Protein AF-A0A921B9D4-F1 (afdb_monomer_lite)

pLDDT: mean 76.56, std 14.41, range [50.84, 97.0]

Secondary structure (DSSP, 8-state):
---TTTT----SS-HHHHHHHHHHHHHHHHHHHHHHHHHHHHHHHHHHHHHHHHHHHTT---

Foldseek 3Di:
DDDPCPPDDDPPDPPVVVVVVVVVVCVVVVVVVVVVVVVVVVVVVVVVVVVVVVCVVVCVPD

Structure (mmCIF, N/CA/C/O backbone):
data_AF-A0A921B9D4-F1
#
_entry.id   AF-A0A921B9D4-F1
#
loop_
_atom_site.group_PDB
_atom_site.id
_atom_site.type_symbol
_atom_site.label_atom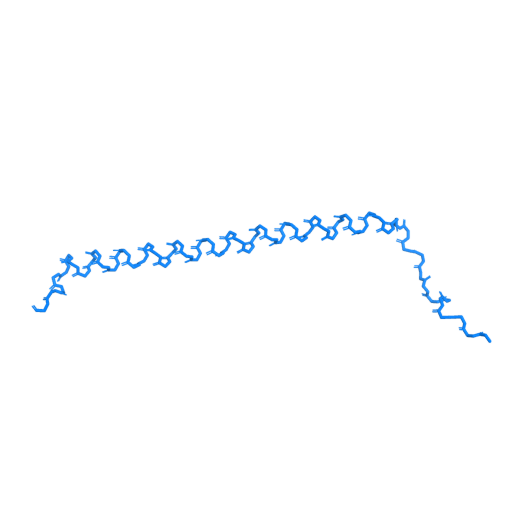_id
_atom_site.label_alt_id
_atom_site.label_comp_id
_atom_site.label_asym_id
_atom_site.label_entity_id
_atom_site.label_seq_id
_atom_site.pdbx_PDB_ins_code
_atom_site.Cartn_x
_atom_site.Cartn_y
_atom_site.Cartn_z
_atom_site.occupancy
_atom_site.B_iso_or_equiv
_atom_site.auth_seq_id
_atom_site.auth_comp_id
_atom_site.auth_asym_id
_atom_site.auth_atom_id
_atom_site.pdbx_PDB_model_num
ATOM 1 N N . MET A 1 1 ? -54.191 0.345 20.514 1.00 50.84 1 MET A N 1
ATOM 2 C CA . MET A 1 1 ? -52.818 0.770 20.862 1.00 50.84 1 MET A CA 1
ATOM 3 C C . MET A 1 1 ? -51.869 -0.347 20.435 1.00 50.84 1 MET A C 1
ATOM 5 O O . MET A 1 1 ? -51.916 -1.408 21.042 1.00 50.84 1 MET A O 1
ATOM 9 N N . ASN A 1 2 ? -51.114 -0.183 19.344 1.00 61.44 2 ASN A N 1
ATOM 10 C CA . ASN A 1 2 ? -50.201 -1.219 18.846 1.00 61.44 2 ASN A CA 1
ATOM 11 C C . ASN A 1 2 ? -48.784 -0.850 19.300 1.00 61.44 2 ASN A C 1
ATOM 13 O O . ASN A 1 2 ? -48.187 0.077 18.760 1.00 61.44 2 ASN A O 1
ATOM 17 N N . ASP A 1 3 ? -48.294 -1.504 20.352 1.00 70.88 3 ASP A N 1
ATOM 18 C CA . ASP A 1 3 ? -46.975 -1.208 20.907 1.00 70.88 3 ASP A CA 1
ATOM 19 C C . ASP A 1 3 ? -45.875 -1.786 20.004 1.00 70.88 3 ASP A C 1
ATOM 21 O O . ASP A 1 3 ? -45.653 -2.999 19.937 1.00 70.88 3 ASP A O 1
ATOM 25 N N . LEU A 1 4 ? -45.197 -0.882 19.298 1.00 71.62 4 LEU A N 1
ATOM 26 C CA . LEU A 1 4 ? -44.102 -1.163 18.371 1.00 71.62 4 LEU A CA 1
ATOM 27 C C . LEU A 1 4 ? -42.846 -1.696 19.081 1.00 71.62 4 LEU A C 1
ATOM 29 O O . LEU A 1 4 ? -41.965 -2.256 18.428 1.00 71.62 4 LEU A O 1
ATOM 33 N N . TYR A 1 5 ? -42.758 -1.564 20.407 1.00 69.00 5 TYR A N 1
ATOM 34 C CA . TYR A 1 5 ? -41.562 -1.907 21.177 1.00 69.00 5 TYR A CA 1
ATOM 35 C C . TYR A 1 5 ? -41.646 -3.264 21.881 1.00 69.00 5 TYR A C 1
ATOM 37 O O . TYR A 1 5 ? -40.629 -3.748 22.378 1.00 69.00 5 TYR A O 1
ATOM 45 N N . LYS A 1 6 ? -42.796 -3.949 21.821 1.00 68.88 6 LYS A N 1
ATOM 46 C CA . LYS A 1 6 ? -43.018 -5.274 22.435 1.00 68.88 6 LYS A CA 1
ATOM 47 C C . LYS A 1 6 ? -42.026 -6.358 21.974 1.00 68.88 6 LYS A C 1
ATOM 49 O O . LYS A 1 6 ? -41.846 -7.361 22.658 1.00 68.88 6 LYS A O 1
ATOM 54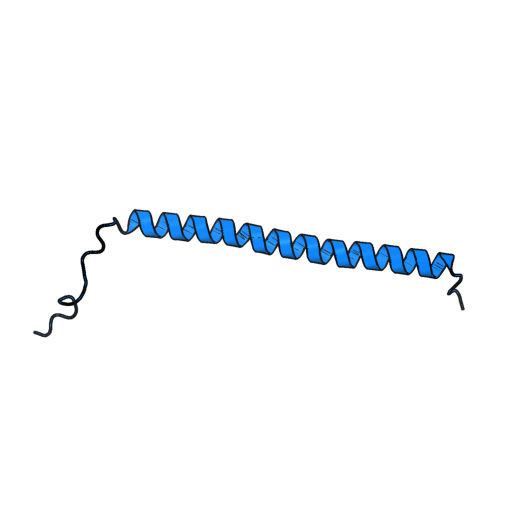 N N . LYS A 1 7 ? -41.381 -6.178 20.814 1.00 70.75 7 LYS A N 1
ATOM 55 C CA . LYS A 1 7 ? -40.396 -7.118 20.243 1.00 70.75 7 LYS A CA 1
ATOM 56 C C . LYS A 1 7 ? -38.932 -6.757 20.522 1.00 70.75 7 LYS A C 1
ATOM 58 O O . LYS A 1 7 ? -38.054 -7.555 20.193 1.00 70.75 7 LYS A O 1
ATOM 63 N N . ASN A 1 8 ? -38.637 -5.595 21.106 1.00 66.88 8 ASN A N 1
ATOM 64 C CA . ASN A 1 8 ? -37.251 -5.205 21.353 1.00 66.88 8 ASN A CA 1
ATOM 65 C C . ASN A 1 8 ? -36.697 -5.943 22.575 1.00 66.88 8 ASN A C 1
ATOM 67 O O . ASN A 1 8 ? -37.049 -5.646 23.714 1.00 66.88 8 ASN A O 1
ATOM 71 N N . LYS A 1 9 ? -35.797 -6.903 22.335 1.00 73.19 9 LYS A N 1
ATOM 72 C CA . LYS A 1 9 ? -35.022 -7.543 23.404 1.00 73.19 9 LYS A CA 1
ATOM 73 C C . LYS A 1 9 ? -34.110 -6.504 24.076 1.00 73.19 9 LYS A C 1
ATOM 75 O O . LYS A 1 9 ? -33.396 -5.790 23.364 1.00 73.19 9 LYS A O 1
ATOM 80 N N . PRO A 1 10 ? -34.075 -6.429 25.418 1.00 70.06 10 PRO A N 1
ATOM 81 C CA . PRO A 1 10 ? -33.159 -5.540 26.119 1.00 70.06 10 PRO A CA 1
ATOM 82 C C . PRO A 1 10 ? -31.724 -5.985 25.831 1.00 70.06 10 PRO A C 1
ATOM 84 O O . PRO A 1 10 ? -31.345 -7.121 26.105 1.00 70.06 10 PRO A O 1
ATOM 87 N N . SER A 1 11 ? -30.916 -5.105 25.235 1.00 67.25 11 SER A N 1
ATOM 88 C CA . SER A 1 11 ? -29.617 -5.497 24.677 1.00 67.25 11 SER A CA 1
ATOM 89 C C . SER A 1 11 ? -28.492 -5.639 25.707 1.00 67.25 11 SER A C 1
ATOM 91 O O . SER A 1 11 ? -27.336 -5.689 25.295 1.00 67.25 11 SER A O 1
ATOM 93 N N . GLY A 1 12 ? -28.807 -5.657 27.013 1.00 69.75 12 GLY A N 1
ATOM 94 C CA . GLY A 1 12 ? -27.904 -5.914 28.154 1.00 69.75 12 GLY A CA 1
ATOM 95 C C . GLY A 1 12 ? -26.695 -4.982 28.310 1.00 69.75 12 GLY A C 1
ATOM 96 O O . GLY A 1 12 ? -25.983 -5.045 29.303 1.00 69.75 12 GLY A O 1
ATOM 97 N N . GLN A 1 13 ? -26.454 -4.119 27.331 1.00 67.12 13 GLN A N 1
ATOM 98 C CA . GLN A 1 13 ? -25.260 -3.309 27.173 1.00 67.12 13 GLN A CA 1
ATOM 99 C C . GLN A 1 13 ? -25.690 -1.844 27.096 1.00 67.12 13 GLN A C 1
ATOM 101 O O . GLN A 1 13 ? -26.600 -1.529 26.316 1.00 67.12 13 GLN A O 1
ATOM 106 N N . PRO A 1 14 ? -25.051 -0.936 27.852 1.00 67.38 14 PRO A N 1
ATOM 107 C CA . PRO A 1 14 ? -25.341 0.486 27.756 1.00 67.38 14 PRO A CA 1
ATOM 108 C C . PRO A 1 14 ? -25.103 0.971 26.320 1.00 67.38 14 PRO A C 1
ATOM 110 O O . PRO A 1 14 ? -24.053 0.693 25.735 1.00 67.38 14 PRO A O 1
ATOM 113 N N . LYS A 1 15 ? -26.045 1.735 25.748 1.00 62.50 15 LYS A N 1
ATOM 114 C CA . LYS A 1 15 ? -25.902 2.314 24.393 1.00 62.50 15 LYS A CA 1
ATOM 115 C C . LYS A 1 15 ? -24.596 3.104 24.215 1.00 62.50 15 LYS A C 1
ATOM 117 O O . LYS A 1 15 ? -24.042 3.100 23.120 1.00 62.50 15 LYS A O 1
ATOM 122 N N . ALA A 1 16 ? -24.094 3.723 25.286 1.00 61.34 16 ALA A N 1
ATOM 123 C CA . ALA A 1 16 ? -22.844 4.483 25.294 1.00 61.34 16 ALA A CA 1
ATOM 124 C C . ALA A 1 16 ? -21.605 3.621 24.990 1.00 61.34 16 ALA A C 1
ATOM 126 O O . ALA A 1 16 ? -20.709 4.059 24.279 1.00 61.34 16 ALA A O 1
ATOM 127 N N . VAL A 1 17 ? -21.572 2.366 25.452 1.00 59.53 17 VAL A N 1
ATOM 128 C CA . VAL A 1 17 ? -20.432 1.463 25.209 1.00 59.53 17 VAL A CA 1
ATOM 129 C C . VAL A 1 17 ? -20.408 0.997 23.749 1.00 59.53 17 VAL A C 1
ATOM 131 O O . VAL A 1 17 ? -19.343 0.841 23.157 1.00 59.53 17 VAL A O 1
ATOM 134 N N . ARG A 1 18 ? -21.583 0.840 23.125 1.00 60.06 18 ARG A N 1
ATOM 135 C CA . ARG A 1 18 ? -21.688 0.486 21.701 1.00 60.06 18 ARG A CA 1
ATOM 136 C C . ARG A 1 18 ? -21.216 1.603 20.772 1.00 60.06 18 ARG A C 1
ATOM 138 O O . ARG A 1 18 ? -20.567 1.291 19.777 1.00 60.06 18 ARG A O 1
ATOM 145 N N . SER A 1 19 ? -21.500 2.874 21.082 1.00 60.22 19 SER A N 1
ATOM 146 C CA . SER A 1 19 ? -21.031 3.976 20.227 1.00 60.22 19 SER A CA 1
ATOM 147 C C . SER A 1 19 ? -19.512 4.137 20.302 1.00 60.22 19 SER A C 1
ATOM 149 O O . SER A 1 19 ? -18.871 4.265 19.262 1.00 60.22 19 SER A O 1
ATOM 151 N N . LEU A 1 20 ? -18.916 4.012 21.492 1.00 59.44 20 LEU A N 1
ATOM 152 C CA . LEU A 1 20 ? -17.461 4.059 21.666 1.00 59.44 20 LEU A CA 1
ATOM 153 C C . LEU A 1 20 ? -16.751 2.953 20.874 1.00 59.44 20 LEU A C 1
ATOM 155 O O . LEU A 1 20 ? -15.770 3.226 20.185 1.00 59.44 20 LEU A O 1
ATOM 159 N N . ASN A 1 21 ? -17.292 1.731 20.893 1.00 60.12 21 ASN A N 1
ATOM 160 C CA . ASN A 1 21 ? -16.736 0.621 20.121 1.00 60.12 21 ASN A CA 1
ATOM 161 C C . ASN A 1 21 ? -16.848 0.869 18.604 1.00 60.12 21 ASN A C 1
ATOM 163 O O . ASN A 1 21 ? -15.902 0.617 17.864 1.00 60.12 21 ASN A O 1
ATOM 167 N N . SER A 1 22 ? -17.967 1.440 18.138 1.00 59.88 22 SER A N 1
ATOM 168 C CA . SER A 1 22 ? -18.139 1.802 16.722 1.00 59.88 22 SER A CA 1
ATOM 169 C C . SER A 1 22 ? -17.235 2.957 16.267 1.00 59.88 22 SER A C 1
ATOM 171 O O . SER A 1 22 ? -16.786 2.971 15.124 1.00 59.88 22 SER A O 1
ATOM 173 N N . ILE A 1 23 ? -16.920 3.910 17.150 1.00 61.62 23 ILE A N 1
ATOM 174 C CA . ILE A 1 23 ? -15.992 5.013 16.859 1.00 61.62 23 ILE A CA 1
ATOM 175 C C . ILE A 1 23 ? -14.557 4.480 16.793 1.00 61.62 23 ILE A C 1
ATOM 177 O O . ILE A 1 23 ? -13.836 4.777 15.844 1.00 61.62 23 ILE A O 1
ATOM 181 N N . SER A 1 24 ? -14.163 3.634 17.748 1.00 58.75 24 SER A N 1
ATOM 182 C CA . SER A 1 24 ? -12.845 2.988 17.758 1.00 58.75 24 SER A CA 1
ATOM 183 C C . SER A 1 24 ? -12.623 2.112 16.520 1.00 58.75 24 SER A C 1
ATOM 185 O O . SER A 1 24 ? -11.570 2.199 15.891 1.00 58.75 24 SER A O 1
ATOM 187 N N . GLN A 1 25 ? -13.635 1.342 16.102 1.00 61.06 25 GLN A N 1
ATOM 188 C CA . GLN A 1 25 ? -13.576 0.552 14.870 1.00 61.06 25 GLN A CA 1
ATOM 189 C C . GLN A 1 25 ? -13.451 1.421 13.617 1.00 61.06 25 GLN A C 1
ATOM 191 O O . GLN A 1 25 ? -12.694 1.064 12.720 1.00 61.06 25 GLN A O 1
ATOM 196 N N . ASN A 1 26 ? -14.136 2.567 13.555 1.00 62.09 26 ASN A N 1
ATOM 197 C CA . ASN A 1 26 ? -13.985 3.491 12.432 1.00 62.09 26 ASN A CA 1
ATOM 198 C C . ASN A 1 26 ? -12.568 4.057 12.350 1.00 62.09 26 ASN A C 1
ATOM 200 O O . ASN A 1 26 ? -12.008 4.062 11.266 1.00 62.09 26 ASN A O 1
ATOM 204 N N . VAL A 1 27 ? -11.956 4.457 13.467 1.00 63.12 27 VAL A N 1
ATOM 205 C CA . VAL A 1 27 ? -10.575 4.975 13.471 1.00 63.12 27 VAL A CA 1
ATOM 206 C C . VAL A 1 27 ? -9.564 3.904 13.038 1.00 63.12 27 VAL A C 1
ATOM 208 O O . VAL A 1 27 ? -8.664 4.196 12.256 1.00 63.12 27 VAL A O 1
ATOM 211 N N . LEU A 1 28 ? -9.743 2.657 13.481 1.00 63.16 28 LEU A N 1
ATOM 212 C CA . LEU A 1 28 ? -8.855 1.533 13.150 1.00 63.16 28 LEU A CA 1
ATOM 213 C C . LEU A 1 28 ? -9.021 1.074 11.690 1.00 63.16 28 LEU A C 1
ATOM 21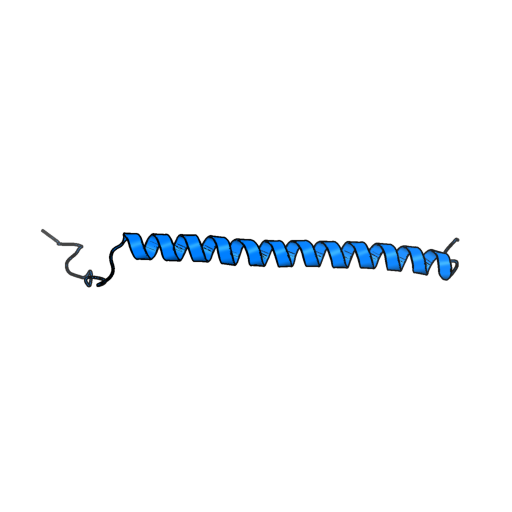5 O O . LEU A 1 28 ? -8.049 0.778 10.997 1.00 63.16 28 LEU A O 1
ATOM 219 N N . LEU A 1 29 ? -10.256 1.061 11.183 1.00 64.38 29 LEU A N 1
ATOM 220 C CA . LEU A 1 29 ? -10.511 0.890 9.753 1.00 64.38 29 LEU A CA 1
ATOM 221 C C . LEU A 1 29 ? -9.950 2.074 8.963 1.00 64.38 29 LEU A C 1
ATOM 223 O O . LEU A 1 29 ? -9.452 1.863 7.857 1.00 64.38 29 LEU A O 1
ATOM 227 N N . GLN A 1 30 ? -9.977 3.284 9.540 1.00 68.62 30 GLN A N 1
ATOM 228 C CA . GLN A 1 30 ? -9.515 4.490 8.874 1.00 68.62 30 GLN A CA 1
ATOM 229 C C . GLN A 1 30 ? -8.004 4.469 8.622 1.00 68.62 30 GLN A C 1
ATOM 231 O O . GLN A 1 30 ? -7.538 4.757 7.521 1.00 68.62 30 GLN A O 1
ATOM 236 N N . SER A 1 31 ? -7.234 4.061 9.629 1.00 70.88 31 SER A N 1
ATOM 237 C CA . SER A 1 31 ? -5.786 3.901 9.497 1.00 70.88 31 SER A CA 1
ATOM 238 C C . SER A 1 31 ? -5.418 2.819 8.479 1.00 70.88 31 SER A C 1
ATOM 240 O O . SER A 1 31 ? -4.538 3.033 7.652 1.00 70.88 31 SER A O 1
ATOM 242 N N . MET A 1 32 ? -6.148 1.697 8.445 1.00 78.75 32 MET A N 1
ATOM 243 C CA . MET A 1 32 ? -5.840 0.600 7.519 1.00 78.75 32 MET A CA 1
ATOM 244 C C . MET A 1 32 ? -6.039 0.957 6.036 1.00 78.75 32 MET A C 1
ATOM 246 O O . MET A 1 32 ? -5.285 0.462 5.195 1.00 78.75 32 MET A O 1
ATOM 250 N N . TRP A 1 33 ? -7.029 1.787 5.671 1.00 85.00 33 TRP A N 1
ATOM 251 C CA . TRP A 1 33 ? -7.156 2.220 4.268 1.00 85.00 33 TRP A CA 1
ATOM 252 C C . TRP A 1 33 ? -6.117 3.267 3.889 1.00 85.00 33 TRP A C 1
ATOM 254 O O . TRP A 1 33 ? -5.643 3.246 2.755 1.00 85.00 33 TRP A O 1
ATOM 264 N N . ILE A 1 34 ? -5.731 4.135 4.826 1.00 87.06 34 ILE A N 1
ATOM 265 C CA . ILE A 1 34 ? -4.671 5.123 4.611 1.00 87.06 34 ILE A CA 1
ATOM 266 C C . ILE A 1 34 ? -3.339 4.411 4.359 1.00 87.06 34 ILE A C 1
ATOM 268 O O . ILE A 1 34 ? -2.669 4.721 3.377 1.00 87.06 34 ILE A O 1
ATOM 272 N N . ASP A 1 35 ? -3.000 3.390 5.146 1.00 88.25 35 ASP A N 1
ATOM 273 C CA . ASP A 1 35 ? -1.783 2.598 4.931 1.00 88.25 35 ASP A CA 1
ATOM 274 C C . ASP A 1 35 ? -1.788 1.889 3.566 1.00 88.25 35 ASP A C 1
ATOM 276 O O . ASP A 1 35 ? -0.786 1.885 2.844 1.00 88.25 35 ASP A O 1
ATOM 280 N N . ARG A 1 36 ? -2.935 1.336 3.149 1.00 87.06 36 ARG A N 1
ATOM 281 C CA . ARG A 1 36 ? -3.091 0.729 1.812 1.00 87.06 36 ARG A CA 1
ATOM 282 C C . ARG A 1 36 ? -2.977 1.753 0.681 1.00 87.06 36 ARG A C 1
ATOM 284 O O . ARG A 1 36 ? -2.410 1.448 -0.365 1.00 87.06 36 ARG A O 1
ATOM 291 N N . LEU A 1 37 ? -3.479 2.968 0.887 1.00 92.31 37 LEU A N 1
ATOM 292 C CA . LEU A 1 37 ? -3.354 4.054 -0.080 1.00 92.31 37 LEU A CA 1
ATOM 293 C C . LEU A 1 37 ? -1.890 4.488 -0.215 1.00 92.31 37 LEU A C 1
ATOM 295 O O . LEU A 1 37 ? -1.364 4.523 -1.326 1.00 92.31 37 LEU A O 1
ATOM 299 N N . ILE A 1 38 ? -1.216 4.749 0.906 1.00 92.12 38 ILE A N 1
ATOM 300 C CA . ILE A 1 38 ? 0.185 5.189 0.939 1.00 92.12 38 ILE A CA 1
ATOM 301 C C . ILE A 1 38 ? 1.092 4.152 0.274 1.00 92.12 38 ILE A C 1
ATOM 303 O O . ILE A 1 38 ? 1.897 4.498 -0.590 1.00 92.12 38 ILE A O 1
ATOM 307 N N . THR A 1 39 ? 0.928 2.874 0.621 1.00 92.44 39 THR A N 1
ATOM 308 C CA . THR A 1 39 ? 1.707 1.785 0.013 1.00 92.44 39 THR A CA 1
ATOM 309 C C . THR A 1 39 ? 1.457 1.675 -1.491 1.00 92.44 39 THR A C 1
ATOM 311 O O . THR A 1 39 ? 2.416 1.529 -2.245 1.00 92.44 39 THR A O 1
ATOM 314 N N . SER A 1 40 ? 0.212 1.828 -1.957 1.00 92.25 40 SER A N 1
ATOM 315 C CA . SER A 1 40 ? -0.092 1.806 -3.396 1.00 92.25 40 SER A CA 1
ATOM 316 C C . SER A 1 40 ? 0.586 2.946 -4.168 1.00 92.25 40 SER A C 1
ATOM 318 O O . SER A 1 40 ? 1.180 2.708 -5.219 1.00 92.25 40 SER A O 1
ATOM 320 N N . VAL A 1 41 ? 0.583 4.166 -3.620 1.00 96.38 41 VAL A N 1
ATOM 321 C CA . VAL A 1 41 ? 1.252 5.328 -4.225 1.00 96.38 41 VAL A CA 1
ATOM 322 C C . VAL A 1 41 ? 2.764 5.119 -4.255 1.00 96.38 41 VAL A C 1
ATOM 324 O O . VAL A 1 41 ? 3.405 5.398 -5.267 1.00 96.38 41 VAL A O 1
ATOM 327 N N . TYR A 1 42 ? 3.333 4.580 -3.177 1.00 96.00 42 TYR A N 1
ATOM 328 C CA . TYR A 1 42 ? 4.764 4.306 -3.088 1.00 96.00 42 TYR A CA 1
ATOM 329 C C . TYR A 1 42 ? 5.222 3.257 -4.112 1.00 96.00 42 TYR A C 1
ATOM 331 O O . TYR A 1 42 ? 6.266 3.424 -4.746 1.00 96.00 42 TYR A O 1
ATOM 339 N N . VAL A 1 43 ? 4.429 2.203 -4.333 1.00 96.06 43 VAL A N 1
ATOM 340 C CA . VAL A 1 43 ? 4.707 1.182 -5.359 1.00 96.06 43 VAL A CA 1
ATOM 341 C C . VAL A 1 43 ? 4.684 1.787 -6.762 1.00 96.06 43 VAL A C 1
ATOM 343 O O . VAL A 1 43 ? 5.593 1.532 -7.548 1.00 96.06 43 VAL A O 1
ATOM 346 N N . VAL A 1 44 ? 3.690 2.621 -7.077 1.00 97.00 44 VAL A N 1
ATOM 347 C CA . VAL A 1 44 ? 3.621 3.287 -8.388 1.00 97.00 44 VAL A CA 1
ATOM 348 C C . VAL A 1 44 ? 4.817 4.217 -8.585 1.00 97.00 44 VAL A C 1
ATOM 350 O O . VAL A 1 44 ? 5.469 4.152 -9.621 1.00 97.00 44 VAL A O 1
ATOM 353 N N . LEU A 1 45 ? 5.143 5.040 -7.586 1.00 96.31 45 LEU A N 1
ATOM 354 C CA . LEU A 1 45 ? 6.244 5.999 -7.670 1.00 96.31 45 LEU A CA 1
ATOM 355 C C . LEU A 1 45 ? 7.610 5.310 -7.802 1.00 96.31 45 LEU A C 1
ATOM 357 O O . LEU A 1 45 ? 8.437 5.704 -8.618 1.00 96.31 45 LEU A O 1
ATOM 361 N N . SER A 1 46 ? 7.856 4.266 -7.013 1.00 96.00 46 SER A N 1
ATOM 362 C CA . SER A 1 46 ? 9.094 3.489 -7.122 1.00 96.00 46 SER A CA 1
ATOM 363 C C . SER A 1 46 ? 9.177 2.757 -8.462 1.00 96.00 46 SER A C 1
ATOM 365 O O . SER A 1 46 ? 10.222 2.790 -9.109 1.00 96.00 46 SER A O 1
ATOM 367 N N . GLY A 1 47 ? 8.071 2.170 -8.925 1.00 95.81 47 GLY A N 1
ATOM 368 C CA . GLY A 1 47 ? 7.991 1.505 -10.222 1.00 95.81 47 GLY A CA 1
ATOM 369 C C . G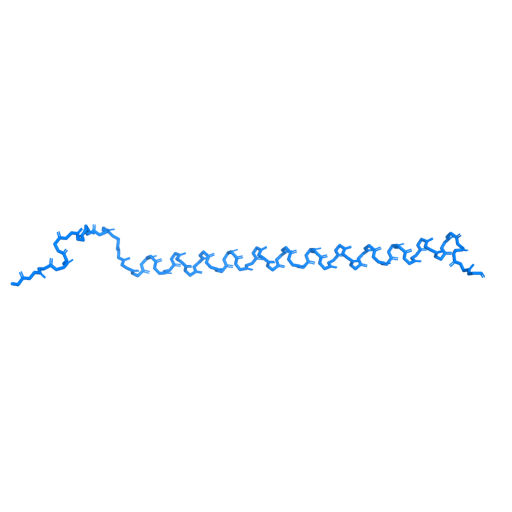LY A 1 47 ? 8.287 2.440 -11.395 1.00 95.81 47 GLY A C 1
ATOM 370 O O . GLY A 1 47 ? 9.045 2.064 -12.286 1.00 95.81 47 GLY A O 1
ATOM 371 N N . THR A 1 48 ? 7.758 3.668 -11.388 1.00 95.06 48 THR A N 1
ATOM 372 C CA . THR A 1 48 ? 8.030 4.647 -12.453 1.00 95.06 48 THR A CA 1
ATOM 373 C C . THR A 1 48 ? 9.479 5.117 -12.442 1.00 95.06 48 THR A C 1
ATOM 375 O O . THR A 1 48 ? 10.092 5.179 -13.505 1.00 95.06 48 THR A O 1
ATOM 378 N N . ILE A 1 49 ? 10.062 5.378 -11.268 1.00 95.44 49 ILE A N 1
ATOM 379 C CA . ILE A 1 49 ? 11.480 5.749 -11.152 1.00 95.44 49 ILE A CA 1
ATOM 380 C C . ILE A 1 49 ? 12.371 4.623 -11.681 1.00 95.44 49 ILE A C 1
ATOM 382 O O . ILE A 1 49 ? 13.295 4.888 -12.450 1.00 95.44 49 ILE A O 1
ATOM 386 N N . ILE A 1 50 ? 12.084 3.371 -11.314 1.00 95.44 50 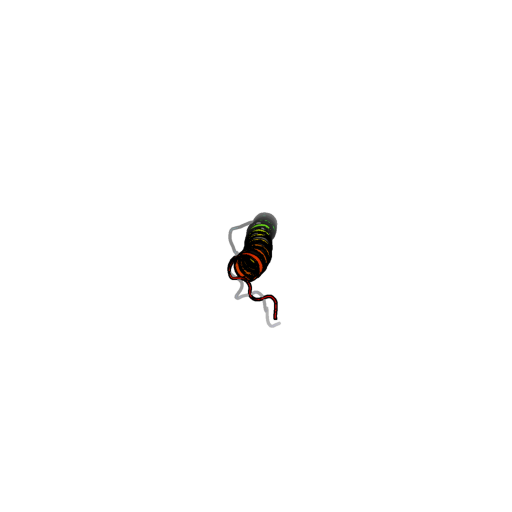ILE A N 1
ATOM 387 C CA . ILE A 1 50 ? 12.835 2.206 -11.797 1.00 95.44 50 ILE A CA 1
ATOM 388 C C . ILE A 1 50 ? 12.681 2.068 -13.312 1.00 95.44 50 ILE A C 1
ATOM 390 O O . ILE A 1 50 ? 13.681 1.889 -13.998 1.00 95.44 50 ILE A O 1
ATOM 394 N N . ALA A 1 51 ? 11.465 2.191 -13.845 1.00 94.25 51 ALA A N 1
ATOM 395 C CA . ALA A 1 51 ? 11.209 2.080 -15.277 1.00 94.25 51 ALA A CA 1
ATOM 396 C C . ALA A 1 51 ? 11.949 3.156 -16.085 1.00 94.25 51 ALA A C 1
ATOM 398 O O . ALA A 1 51 ? 12.587 2.827 -17.080 1.00 94.25 51 ALA A O 1
ATOM 399 N N . ILE A 1 52 ? 11.921 4.416 -15.635 1.00 92.94 52 ILE A N 1
ATOM 400 C CA . ILE A 1 52 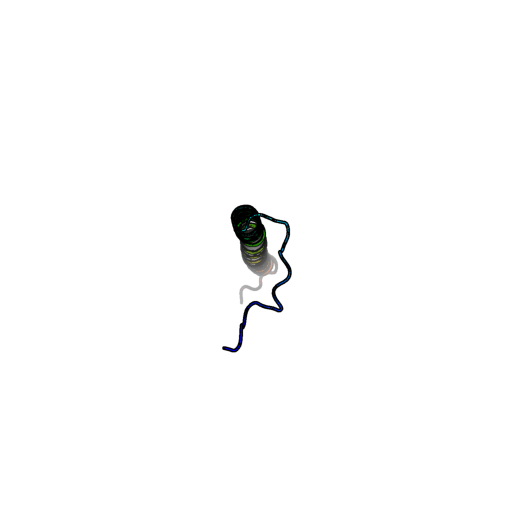? 12.661 5.519 -16.268 1.00 92.94 52 ILE A CA 1
ATOM 401 C C . ILE A 1 52 ? 14.168 5.260 -16.182 1.00 92.94 52 ILE A C 1
ATOM 403 O O . ILE A 1 52 ? 14.873 5.375 -17.180 1.00 92.94 52 ILE A O 1
ATOM 407 N N . SER A 1 53 ? 14.660 4.854 -15.010 1.00 92.44 53 SER A N 1
ATOM 408 C CA . SER A 1 53 ? 16.084 4.556 -14.809 1.00 92.44 53 SER A CA 1
ATOM 409 C C . SER A 1 53 ? 16.557 3.416 -15.714 1.00 92.44 53 SER A C 1
ATOM 411 O O . SER A 1 53 ? 17.642 3.482 -16.288 1.00 92.44 53 SER A O 1
ATOM 413 N N . LEU A 1 54 ? 15.729 2.382 -15.875 1.00 91.38 54 LEU A N 1
ATOM 414 C CA . LEU A 1 54 ? 16.024 1.236 -16.726 1.00 91.38 54 LEU A CA 1
ATOM 415 C C . LEU A 1 54 ? 15.921 1.592 -18.214 1.00 91.38 54 LEU A C 1
ATOM 417 O O . LEU A 1 54 ? 16.731 1.109 -18.997 1.00 91.38 54 LEU A O 1
ATOM 421 N N . ALA A 1 55 ? 14.975 2.452 -18.601 1.00 91.19 55 ALA A N 1
ATOM 422 C CA . ALA A 1 55 ? 14.848 2.951 -19.969 1.00 91.19 55 ALA A CA 1
ATOM 423 C C . ALA A 1 55 ? 16.101 3.728 -20.404 1.00 91.19 55 ALA A C 1
ATOM 425 O O . ALA A 1 55 ? 16.636 3.456 -21.477 1.00 91.19 55 ALA A O 1
ATOM 426 N N . ILE A 1 56 ? 16.615 4.608 -19.535 1.00 89.38 56 ILE A N 1
ATOM 427 C CA . ILE A 1 56 ? 17.875 5.332 -19.765 1.00 89.38 56 ILE A CA 1
ATOM 428 C C . ILE A 1 56 ? 19.051 4.347 -19.850 1.00 89.38 56 ILE A C 1
ATOM 430 O O . ILE A 1 56 ? 19.869 4.432 -20.760 1.00 89.38 56 ILE A O 1
ATOM 434 N N . LEU A 1 57 ? 19.134 3.375 -18.932 1.00 88.81 57 LEU A N 1
ATOM 435 C CA . LEU A 1 57 ? 20.221 2.387 -18.923 1.00 88.81 57 LEU A CA 1
ATOM 436 C C . LEU A 1 57 ? 20.245 1.513 -20.185 1.00 88.81 57 LEU A C 1
ATOM 438 O O . LEU A 1 57 ? 21.317 1.188 -20.690 1.00 88.81 57 LEU A O 1
ATOM 442 N N . LEU A 1 58 ? 19.073 1.108 -20.673 1.00 88.44 58 LEU A N 1
ATOM 443 C CA . LEU A 1 58 ? 18.933 0.282 -21.871 1.00 88.44 58 LEU A CA 1
ATOM 444 C C . LEU A 1 58 ? 19.093 1.081 -23.169 1.00 88.44 58 LEU A C 1
ATOM 446 O O . LEU A 1 58 ? 19.005 0.489 -24.243 1.00 88.44 58 LEU A O 1
ATOM 450 N N . GLY A 1 59 ? 19.338 2.393 -23.084 1.00 76.06 59 GLY A N 1
ATOM 451 C CA . GLY A 1 59 ? 19.509 3.239 -24.256 1.00 76.06 59 GLY A CA 1
ATOM 452 C C . GLY A 1 59 ? 18.253 3.282 -25.120 1.00 76.06 59 GLY A C 1
ATOM 453 O O . GLY A 1 59 ? 18.363 3.356 -26.337 1.00 76.06 59 GLY A O 1
ATOM 454 N N . LEU A 1 60 ? 17.062 3.246 -24.506 1.00 65.75 60 LEU A N 1
ATOM 455 C CA . LEU A 1 60 ? 15.802 3.630 -25.160 1.00 65.75 60 LEU A CA 1
ATOM 456 C C . LEU A 1 60 ? 15.742 5.162 -25.334 1.00 65.75 60 LEU A C 1
ATOM 458 O O . LEU A 1 60 ? 14.726 5.799 -25.070 1.00 65.75 60 LEU A O 1
ATOM 462 N N . ASP A 1 61 ? 16.855 5.740 -25.765 1.00 64.19 61 ASP A N 1
ATOM 463 C CA . ASP A 1 61 ? 16.921 7.041 -26.401 1.00 64.19 61 ASP A CA 1
ATOM 464 C C . ASP A 1 61 ? 16.831 6.743 -27.903 1.00 64.19 61 ASP A C 1
ATOM 466 O O . ASP A 1 61 ? 17.543 5.872 -28.402 1.00 64.19 61 ASP A O 1
ATOM 470 N N . GLY A 1 62 ? 15.869 7.365 -28.588 1.00 55.19 62 GLY A N 1
ATOM 471 C CA . GLY A 1 62 ? 15.585 7.104 -30.006 1.00 55.19 62 GLY A CA 1
ATOM 472 C C . GLY A 1 62 ? 16.784 7.268 -30.934 1.00 55.19 62 GLY A C 1
ATOM 473 O O . GLY A 1 62 ? 17.642 8.136 -30.655 1.00 55.19 62 GLY A O 1
#

Sequence (62 aa):
MNDLYKKNKPSGQPKAVRSLNSISQNVLLQSMWIDRLITSVYVVLSGTIIAISLAILLGLDG

Radius of gyration: 26.52 Å; chains: 1; bounding box: 73×15×58 Å